Protein AF-E2B203-F1 (afdb_monomer_lite)

pLDDT: mean 82.06, std 11.56, range [46.06, 95.38]

Organism: Camponotus floridanus (NCBI:txid104421)

Structure (mmCIF, N/CA/C/O backbone):
data_AF-E2B203-F1
#
_entry.id   AF-E2B203-F1
#
loop_
_atom_site.group_PDB
_atom_site.id
_atom_site.type_symbol
_atom_site.label_atom_id
_atom_site.label_alt_id
_atom_site.label_comp_id
_atom_site.label_asym_id
_atom_site.label_entity_id
_atom_site.label_seq_id
_atom_site.pdbx_PDB_ins_code
_atom_site.Cartn_x
_atom_site.Cartn_y
_atom_site.Cartn_z
_atom_site.occupancy
_atom_site.B_iso_or_equiv
_atom_site.auth_seq_id
_atom_site.auth_comp_id
_atom_site.auth_asym_id
_atom_site.auth_atom_id
_atom_site.pdbx_PDB_model_num
ATOM 1 N N . LYS A 1 1 ? 10.422 -9.946 -26.410 1.00 51.44 1 LYS A N 1
ATOM 2 C CA . LYS A 1 1 ? 10.436 -10.855 -25.235 1.00 51.44 1 LYS A CA 1
ATOM 3 C C . LYS A 1 1 ? 10.491 -9.978 -23.991 1.00 51.44 1 LYS A C 1
ATOM 5 O O . LYS A 1 1 ? 11.462 -9.251 -23.868 1.00 51.44 1 LYS A O 1
ATOM 10 N N . LEU A 1 2 ? 9.480 -10.043 -23.120 1.00 61.62 2 LEU A N 1
ATOM 11 C CA . LEU A 1 2 ? 9.327 -9.277 -21.864 1.00 61.62 2 LEU A CA 1
ATOM 12 C C . LEU A 1 2 ? 10.331 -9.706 -20.769 1.00 61.62 2 LEU A C 1
ATOM 14 O O . LEU A 1 2 ? 10.006 -9.740 -19.592 1.00 61.62 2 LEU A O 1
ATOM 18 N N . LYS A 1 3 ? 11.529 -10.163 -21.152 1.00 65.25 3 LYS A N 1
ATOM 19 C CA . LYS A 1 3 ? 12.375 -11.037 -20.320 1.00 65.25 3 LYS A CA 1
ATOM 20 C C . LYS A 1 3 ? 12.922 -10.353 -19.054 1.00 65.25 3 LYS A C 1
ATOM 22 O O . LYS A 1 3 ? 13.418 -11.054 -18.182 1.00 65.25 3 LYS A O 1
ATOM 27 N N . ASN A 1 4 ? 12.810 -9.028 -18.977 1.00 79.56 4 ASN A N 1
ATOM 28 C CA . ASN A 1 4 ? 13.342 -8.189 -17.909 1.00 79.56 4 ASN A CA 1
ATOM 29 C C . ASN A 1 4 ? 12.309 -7.223 -17.304 1.00 79.56 4 ASN A C 1
ATOM 31 O O . ASN A 1 4 ? 12.672 -6.472 -16.395 1.00 79.56 4 ASN A O 1
ATOM 35 N N . ASP A 1 5 ? 11.069 -7.240 -17.798 1.00 85.88 5 ASP A N 1
ATOM 36 C CA . ASP A 1 5 ? 9.974 -6.463 -17.222 1.00 85.88 5 ASP A CA 1
ATOM 37 C C . ASP A 1 5 ? 9.470 -7.162 -15.951 1.00 85.88 5 ASP A C 1
ATOM 39 O O . ASP A 1 5 ? 9.604 -8.382 -15.798 1.00 85.88 5 ASP A O 1
ATOM 43 N N . ARG A 1 6 ? 8.890 -6.396 -15.026 1.00 87.00 6 ARG A N 1
ATOM 44 C CA . ARG A 1 6 ? 8.368 -6.909 -13.755 1.00 87.00 6 ARG A CA 1
ATOM 45 C C . ARG A 1 6 ? 6.979 -6.356 -13.487 1.00 87.00 6 ARG A C 1
ATOM 47 O O . ARG A 1 6 ? 6.734 -5.168 -13.650 1.00 87.00 6 ARG A O 1
ATOM 54 N N . LEU A 1 7 ? 6.082 -7.224 -13.030 1.00 86.62 7 LEU A N 1
ATOM 55 C CA . LEU A 1 7 ? 4.795 -6.821 -12.479 1.00 86.62 7 LEU A CA 1
ATOM 56 C C . LEU A 1 7 ? 4.869 -6.944 -10.960 1.00 86.62 7 LEU A C 1
ATOM 58 O O . LEU A 1 7 ? 5.027 -8.045 -10.430 1.00 86.62 7 LEU A O 1
ATOM 62 N N . TYR A 1 8 ? 4.747 -5.817 -10.273 1.00 87.12 8 TYR A N 1
ATOM 63 C CA . TYR A 1 8 ? 4.584 -5.764 -8.831 1.00 87.12 8 TYR A CA 1
ATOM 64 C C . TYR A 1 8 ? 3.097 -5.634 -8.523 1.00 87.12 8 TYR A C 1
ATOM 66 O O . TYR A 1 8 ? 2.389 -4.824 -9.123 1.00 87.12 8 TYR A O 1
ATOM 74 N N . ILE A 1 9 ? 2.627 -6.453 -7.587 1.00 88.12 9 ILE A N 1
ATOM 75 C CA . ILE A 1 9 ? 1.249 -6.416 -7.108 1.00 88.12 9 ILE A CA 1
ATOM 76 C C . ILE A 1 9 ? 1.307 -6.243 -5.599 1.00 88.12 9 ILE A C 1
ATOM 78 O O . ILE A 1 9 ? 1.889 -7.074 -4.898 1.00 88.12 9 ILE A O 1
ATOM 82 N N . VAL A 1 10 ? 0.726 -5.154 -5.106 1.00 87.12 10 VAL A N 1
ATOM 83 C CA . VAL A 1 10 ? 0.613 -4.892 -3.673 1.00 87.12 10 VAL A CA 1
ATOM 84 C C . VAL A 1 10 ? -0.779 -5.302 -3.221 1.00 87.12 10 VAL A C 1
ATOM 86 O O . VAL A 1 10 ? -1.785 -4.823 -3.742 1.00 87.12 10 VAL A O 1
ATOM 89 N N . PHE A 1 11 ? -0.819 -6.195 -2.238 1.00 90.00 11 PHE A N 1
ATOM 90 C CA . PHE A 1 11 ? -2.039 -6.606 -1.557 1.00 90.00 11 PHE A CA 1
ATOM 91 C C . PHE A 1 11 ? -2.060 -6.012 -0.153 1.00 90.00 11 PHE A C 1
ATOM 93 O O . PHE A 1 11 ? -1.019 -5.890 0.491 1.00 90.00 11 PHE A O 1
ATOM 100 N N . CYS A 1 12 ? -3.250 -5.673 0.331 1.00 92.69 12 CYS A N 1
ATOM 101 C CA . CYS A 1 12 ? -3.445 -5.174 1.684 1.00 92.69 12 CYS A CA 1
ATOM 102 C C . CYS A 1 12 ? -4.777 -5.688 2.235 1.00 92.69 12 CYS A C 1
ATOM 104 O O . CYS A 1 12 ? -5.798 -5.695 1.541 1.00 92.69 12 CYS A O 1
ATOM 106 N N . THR A 1 13 ? -4.758 -6.140 3.484 1.00 94.25 13 THR A N 1
ATOM 107 C CA . THR A 1 13 ? -5.942 -6.599 4.204 1.00 94.25 13 THR A CA 1
ATOM 108 C C . THR A 1 13 ? -5.832 -6.223 5.674 1.00 94.25 13 THR A C 1
ATOM 110 O O . THR A 1 13 ? -4.729 -6.004 6.177 1.00 94.25 13 THR A O 1
ATOM 113 N N . ASN A 1 14 ? -6.968 -6.129 6.363 1.00 92.81 14 ASN A N 1
ATOM 114 C CA . ASN A 1 14 ? -6.965 -5.982 7.813 1.00 92.81 14 ASN A CA 1
ATOM 115 C C . ASN A 1 14 ? -6.497 -7.277 8.505 1.00 92.81 14 ASN A C 1
ATOM 117 O O . ASN A 1 14 ? -6.427 -8.343 7.896 1.00 92.81 14 ASN A O 1
ATOM 121 N N . ALA A 1 15 ? -6.209 -7.191 9.807 1.00 89.88 15 ALA A N 1
ATOM 122 C CA . ALA A 1 15 ? -5.658 -8.305 10.583 1.00 89.88 15 ALA A CA 1
ATOM 123 C C . ALA A 1 15 ? -6.529 -9.577 10.567 1.00 89.88 15 ALA A C 1
ATOM 125 O O . ALA A 1 15 ? -6.015 -10.678 10.734 1.00 89.88 15 ALA A O 1
ATOM 126 N N . THR A 1 16 ? -7.842 -9.439 10.361 1.00 90.06 16 THR A N 1
ATOM 127 C CA . THR A 1 16 ? -8.779 -10.571 10.311 1.00 90.06 16 THR A CA 1
ATOM 128 C C . THR A 1 16 ? -8.998 -11.119 8.900 1.00 90.06 16 THR A C 1
ATOM 130 O O . THR A 1 16 ? -9.688 -12.122 8.742 1.00 90.06 16 THR A O 1
ATOM 133 N N . GLY A 1 17 ? -8.465 -10.469 7.861 1.00 90.44 17 GLY A N 1
ATOM 134 C CA . GLY A 1 17 ? -8.690 -10.848 6.464 1.00 90.44 17 GLY A CA 1
ATOM 135 C C . GLY A 1 17 ? -10.091 -10.525 5.923 1.00 90.44 17 GLY A C 1
ATOM 136 O O . GLY A 1 17 ? -10.394 -10.853 4.772 1.00 90.44 17 GLY A O 1
ATOM 137 N N . SER A 1 18 ? -10.955 -9.911 6.737 1.00 91.12 18 SER A N 1
ATOM 138 C CA . SER A 1 18 ? -12.371 -9.649 6.427 1.00 91.12 18 SER A CA 1
ATOM 139 C C . SER A 1 18 ? -12.574 -8.469 5.482 1.00 91.12 18 SER A C 1
ATOM 141 O O . SER A 1 18 ? -13.548 -8.439 4.732 1.00 91.12 18 SER A O 1
ATOM 143 N N . HIS A 1 19 ? -11.641 -7.517 5.483 1.00 92.81 19 HIS A N 1
ATOM 144 C CA . HIS A 1 19 ? -11.631 -6.400 4.551 1.00 92.81 19 HIS A CA 1
ATOM 145 C C . HIS A 1 19 ? -10.312 -6.379 3.780 1.00 92.81 19 HIS A C 1
ATOM 147 O O . HIS A 1 19 ? -9.227 -6.461 4.363 1.00 92.81 19 HIS A O 1
ATOM 153 N N . LYS A 1 20 ? -10.413 -6.300 2.453 1.00 95.00 20 LYS A N 1
ATOM 154 C CA . LYS A 1 20 ? -9.285 -6.318 1.520 1.00 95.00 20 LYS A CA 1
ATOM 155 C C . LYS A 1 20 ? -9.365 -5.085 0.642 1.00 95.00 20 LYS A C 1
ATOM 157 O O . LYS A 1 20 ? -10.431 -4.791 0.101 1.00 95.00 20 LYS A O 1
ATOM 162 N N . LEU A 1 21 ? -8.240 -4.401 0.486 1.00 94.25 21 LEU A N 1
ATOM 163 C CA . LEU A 1 21 ? -8.139 -3.319 -0.482 1.00 94.25 21 LEU A CA 1
ATOM 164 C C . LEU A 1 21 ? -7.985 -3.902 -1.896 1.00 94.25 21 LEU A C 1
ATOM 166 O O . LEU A 1 21 ? -7.433 -5.000 -2.044 1.00 94.25 21 LEU A O 1
ATOM 170 N N . PRO A 1 22 ? -8.445 -3.188 -2.940 1.00 92.56 22 PRO A N 1
ATOM 171 C CA . PRO A 1 22 ? -8.132 -3.541 -4.317 1.00 92.56 22 PRO A CA 1
ATOM 172 C C . PRO A 1 22 ? -6.613 -3.673 -4.509 1.00 92.56 22 PRO A C 1
ATOM 174 O O . PRO A 1 22 ? -5.865 -2.866 -3.946 1.00 92.56 22 PRO A O 1
ATOM 177 N N . PRO A 1 23 ? -6.133 -4.665 -5.282 1.00 91.50 23 PRO A N 1
ATOM 178 C CA . PRO A 1 23 ? -4.707 -4.791 -5.539 1.00 91.50 23 PRO A CA 1
ATOM 179 C C . PRO A 1 23 ? -4.176 -3.564 -6.279 1.00 91.50 23 PRO A C 1
ATOM 181 O O . PRO A 1 23 ? -4.840 -3.019 -7.161 1.00 91.50 23 PRO A O 1
ATOM 184 N N . TYR A 1 24 ? -2.962 -3.152 -5.934 1.00 89.50 24 TYR A N 1
ATOM 185 C CA . TYR A 1 24 ? -2.291 -2.027 -6.574 1.00 89.50 24 TYR A CA 1
ATOM 186 C C . TYR A 1 24 ? -1.204 -2.548 -7.515 1.00 89.50 24 TYR A C 1
ATOM 188 O O . TYR A 1 24 ? -0.288 -3.258 -7.087 1.00 89.50 24 TYR A O 1
ATOM 196 N N . TYR A 1 25 ? -1.348 -2.246 -8.806 1.00 89.31 25 TYR A N 1
ATOM 197 C CA . TYR A 1 25 ? -0.558 -2.841 -9.882 1.00 89.31 25 TYR A CA 1
ATOM 198 C C . TYR A 1 25 ? 0.493 -1.869 -10.402 1.00 89.31 25 TYR A C 1
ATOM 200 O O . TYR A 1 25 ? 0.171 -0.763 -10.841 1.00 89.31 25 TYR A O 1
ATOM 208 N N . ILE A 1 26 ? 1.748 -2.311 -10.419 1.00 88.56 26 ILE A N 1
ATOM 209 C CA . ILE A 1 26 ? 2.854 -1.546 -10.989 1.00 88.56 26 ILE A CA 1
ATOM 210 C C . ILE A 1 26 ? 3.577 -2.412 -12.006 1.00 88.56 26 ILE A C 1
ATOM 212 O O . ILE A 1 26 ? 4.119 -3.467 -11.676 1.00 88.56 26 ILE A O 1
ATOM 216 N N . TYR A 1 27 ? 3.605 -1.950 -13.247 1.00 88.62 27 TYR A N 1
ATOM 217 C CA . TYR A 1 27 ? 4.351 -2.584 -14.314 1.00 88.62 27 TYR A CA 1
ATOM 218 C C . TYR A 1 27 ? 5.645 -1.815 -14.571 1.00 88.62 27 TYR A C 1
ATOM 220 O O . TYR A 1 27 ? 5.645 -0.698 -15.096 1.00 88.62 27 TYR A O 1
ATOM 228 N N . GLU A 1 28 ? 6.758 -2.438 -14.212 1.00 88.88 28 GLU A N 1
ATOM 229 C CA . GLU A 1 28 ? 8.095 -1.959 -14.514 1.00 88.88 28 GLU A CA 1
ATOM 230 C C . GLU A 1 28 ? 8.546 -2.499 -15.871 1.00 88.88 28 GLU A C 1
ATOM 232 O O . GLU A 1 28 ? 8.658 -3.711 -16.066 1.00 88.88 28 GLU A O 1
ATOM 237 N N . TYR A 1 29 ? 8.829 -1.594 -16.804 1.00 87.69 29 TYR A N 1
ATOM 238 C CA . TYR A 1 29 ? 9.282 -1.928 -18.150 1.00 87.69 29 TYR A CA 1
ATOM 239 C C . TYR A 1 29 ? 10.709 -1.445 -18.406 1.00 87.69 29 TYR A C 1
ATOM 241 O O . TYR A 1 29 ? 11.134 -0.390 -17.933 1.00 87.69 29 TYR A O 1
ATOM 249 N N . GLU A 1 30 ? 11.449 -2.192 -19.221 1.00 86.31 30 GLU A N 1
ATOM 250 C CA . GLU A 1 30 ? 12.769 -1.765 -19.704 1.00 86.31 30 GLU A CA 1
ATOM 251 C C . GLU A 1 30 ? 12.671 -0.970 -21.017 1.00 86.31 30 GLU A C 1
ATOM 253 O O . GLU A 1 30 ? 13.412 -0.011 -21.242 1.00 86.31 30 GLU A O 1
ATOM 258 N N . HIS A 1 31 ? 11.729 -1.337 -21.891 1.00 82.81 31 HIS A N 1
ATOM 259 C CA . HIS A 1 31 ? 11.629 -0.783 -23.242 1.00 82.81 31 HIS A CA 1
ATOM 260 C C . HIS A 1 31 ? 10.319 -0.020 -23.479 1.00 82.81 31 HIS A C 1
ATOM 262 O O . HIS A 1 31 ? 9.227 -0.558 -23.329 1.00 82.81 31 HIS A O 1
ATOM 268 N N . GLU A 1 32 ? 10.428 1.216 -23.974 1.00 76.25 32 GLU A N 1
ATOM 269 C CA . GLU A 1 32 ? 9.298 2.113 -24.293 1.00 76.25 32 GLU A CA 1
ATOM 270 C C . GLU A 1 32 ? 8.290 1.526 -25.296 1.00 76.25 32 GLU A C 1
ATOM 272 O O . GLU A 1 32 ? 7.117 1.902 -25.325 1.00 76.25 32 GLU A O 1
ATOM 277 N N . THR A 1 33 ? 8.721 0.571 -26.123 1.00 77.56 33 THR A N 1
ATOM 278 C CA . THR A 1 33 ? 7.845 -0.130 -27.069 1.00 77.56 33 THR A CA 1
ATOM 279 C C . THR A 1 33 ? 6.733 -0.907 -26.370 1.00 77.56 33 THR A C 1
ATOM 281 O O . THR A 1 33 ? 5.675 -1.098 -26.969 1.00 77.56 33 THR A O 1
ATOM 284 N N . VAL A 1 34 ? 6.931 -1.290 -25.105 1.00 72.56 34 VAL A N 1
ATOM 285 C CA . VAL A 1 34 ? 5.962 -2.031 -24.294 1.00 72.56 34 VAL A CA 1
ATOM 286 C C . VAL A 1 34 ? 4.741 -1.174 -23.941 1.00 72.56 34 VAL A C 1
ATOM 288 O O . VAL A 1 34 ? 3.622 -1.682 -23.980 1.00 72.56 34 VAL A O 1
ATOM 291 N N . LYS A 1 35 ? 4.904 0.147 -23.747 1.00 70.31 35 LYS A N 1
ATOM 292 C CA . LYS A 1 35 ? 3.776 1.067 -23.488 1.00 70.31 35 LYS A CA 1
ATOM 293 C C . LYS A 1 35 ? 2.691 0.968 -24.553 1.00 70.31 35 LYS A C 1
ATOM 295 O O . LYS A 1 35 ? 1.515 1.076 -24.241 1.00 70.31 35 LYS A O 1
ATOM 300 N N . LYS A 1 36 ? 3.064 0.740 -25.818 1.00 74.31 36 LYS A N 1
ATOM 301 C CA . LYS A 1 36 ? 2.103 0.644 -26.931 1.00 74.31 36 LYS A CA 1
ATOM 302 C C . LYS A 1 36 ? 1.114 -0.514 -26.768 1.00 74.31 36 LYS A C 1
ATOM 304 O O . LYS A 1 36 ? 0.007 -0.404 -27.276 1.00 74.31 36 LYS A O 1
ATOM 309 N N . TYR A 1 37 ? 1.503 -1.575 -26.064 1.00 70.12 37 TYR A N 1
ATOM 310 C CA . TYR A 1 37 ? 0.665 -2.750 -25.824 1.00 70.12 37 TYR A CA 1
ATOM 311 C C . TYR A 1 37 ? -0.133 -2.662 -24.519 1.00 70.12 37 TYR A C 1
ATOM 313 O O . TYR A 1 37 ? -1.086 -3.410 -24.352 1.00 70.12 37 TYR A O 1
ATOM 321 N N . LEU A 1 38 ? 0.242 -1.751 -23.614 1.00 68.25 38 LEU A N 1
ATOM 322 C CA . LEU A 1 38 ? -0.333 -1.641 -22.269 1.00 68.25 38 LEU A CA 1
ATOM 323 C C . LEU A 1 38 ? -1.170 -0.364 -22.059 1.00 68.25 38 LEU A C 1
ATOM 325 O O . LEU A 1 38 ? -1.692 -0.131 -20.977 1.00 68.25 38 LEU A O 1
ATOM 329 N N . LYS A 1 39 ? -1.336 0.450 -23.110 1.00 62.00 39 LYS A N 1
ATOM 330 C CA . LYS A 1 39 ? -2.015 1.761 -23.109 1.00 62.00 39 LYS A CA 1
ATOM 331 C C . LYS A 1 39 ? -3.481 1.772 -22.651 1.00 62.00 39 LYS A C 1
ATOM 333 O O . LYS A 1 39 ? -4.012 2.861 -22.476 1.00 62.00 39 LYS A O 1
ATOM 338 N N . ASN A 1 40 ? -4.114 0.613 -22.480 1.00 65.56 40 ASN A N 1
ATOM 339 C CA . ASN A 1 40 ? -5.546 0.506 -22.183 1.00 65.56 40 ASN A CA 1
ATOM 340 C C . ASN A 1 40 ? -5.849 0.059 -20.742 1.00 65.56 40 ASN A C 1
ATOM 342 O O . ASN A 1 40 ? -7.016 -0.102 -20.405 1.00 65.56 40 ASN A O 1
ATOM 346 N N . GLU A 1 41 ? -4.834 -0.150 -19.900 1.00 71.81 41 GLU A N 1
ATOM 347 C CA . GLU A 1 41 ? -5.023 -0.592 -18.513 1.00 71.81 41 GLU A CA 1
ATOM 348 C C . GLU A 1 41 ? -4.902 0.595 -17.549 1.00 71.81 41 GLU A C 1
ATOM 350 O O . GLU A 1 41 ? -3.816 0.913 -17.066 1.00 71.81 41 GLU A O 1
ATOM 355 N N . GLU A 1 42 ? -6.022 1.270 -17.274 1.00 71.38 42 GLU A N 1
ATOM 356 C CA . GLU A 1 42 ? -6.074 2.458 -16.402 1.00 71.38 42 GLU A CA 1
ATOM 357 C C . GLU A 1 42 ? -5.678 2.160 -14.945 1.00 71.38 42 GLU A C 1
ATOM 359 O O . GLU A 1 42 ? -5.210 3.044 -14.231 1.00 71.38 42 GLU A O 1
ATOM 364 N N . SER A 1 43 ? -5.825 0.909 -14.500 1.00 81.06 43 SER A N 1
ATOM 365 C CA . SER A 1 43 ? -5.494 0.477 -13.137 1.00 81.06 43 SER A CA 1
ATOM 366 C C . SER A 1 43 ? -4.024 0.097 -12.937 1.00 81.06 43 SER A C 1
ATOM 368 O O . SER A 1 43 ? -3.646 -0.291 -11.831 1.00 81.06 43 SER A O 1
ATOM 370 N N . VAL A 1 44 ? -3.200 0.154 -13.989 1.00 86.56 44 VAL A N 1
ATOM 371 C CA . VAL A 1 44 ? -1.790 -0.248 -13.937 1.00 86.56 44 VAL A CA 1
ATOM 372 C C . VAL A 1 44 ? -0.889 0.973 -14.053 1.00 86.56 44 VAL A C 1
ATOM 374 O O . VAL A 1 44 ? -0.950 1.740 -15.011 1.00 86.56 44 VAL A O 1
ATOM 377 N N . ILE A 1 45 ? 0.012 1.130 -13.085 1.00 87.81 45 ILE A N 1
ATOM 378 C CA . ILE A 1 45 ? 1.008 2.199 -13.107 1.00 87.81 45 ILE A CA 1
ATOM 379 C C . ILE A 1 45 ? 2.235 1.716 -13.868 1.00 87.81 45 ILE A C 1
ATOM 381 O O . ILE A 1 45 ? 2.870 0.736 -13.486 1.00 87.81 45 ILE A O 1
ATOM 385 N N . PHE A 1 46 ? 2.600 2.427 -14.930 1.00 87.19 46 PHE A N 1
ATOM 386 C CA . PHE A 1 46 ? 3.761 2.091 -15.750 1.00 87.19 46 PHE A CA 1
ATOM 387 C C . PHE A 1 46 ? 4.990 2.878 -15.310 1.00 87.19 46 PHE A C 1
ATOM 389 O O . PHE A 1 46 ? 4.995 4.109 -15.366 1.00 87.19 46 PHE A O 1
ATOM 396 N N . LYS A 1 47 ? 6.067 2.175 -14.957 1.00 88.00 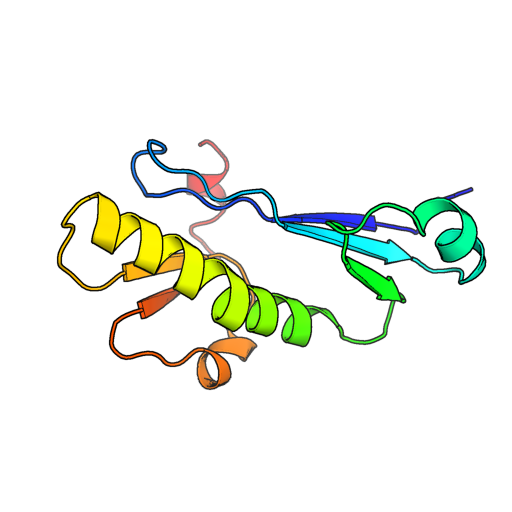47 LYS A N 1
ATOM 397 C CA . LYS A 1 47 ? 7.353 2.787 -14.602 1.00 88.00 47 LYS A CA 1
ATOM 398 C C . LYS A 1 47 ? 8.504 2.210 -15.393 1.00 88.00 47 LYS A C 1
ATOM 400 O O . LYS A 1 47 ? 8.519 1.027 -15.713 1.00 88.00 47 LYS A O 1
ATOM 405 N N . LYS A 1 48 ? 9.469 3.061 -15.722 1.00 86.81 48 LYS A N 1
ATOM 406 C CA . LYS A 1 48 ? 10.678 2.617 -16.396 1.00 86.81 48 LYS A CA 1
ATOM 407 C C . LYS A 1 48 ? 11.669 2.103 -15.358 1.00 86.81 48 LYS A C 1
ATOM 409 O O . LYS A 1 48 ? 11.833 2.688 -14.289 1.00 86.81 48 LYS A O 1
ATOM 414 N N . LYS A 1 49 ? 12.333 1.003 -15.688 1.00 86.06 49 LYS A N 1
ATOM 415 C CA . LYS A 1 49 ? 13.360 0.406 -14.840 1.00 86.06 49 LYS A CA 1
ATOM 416 C C . LYS A 1 49 ? 14.526 1.372 -14.608 1.00 86.06 49 LYS A C 1
ATOM 418 O O . LYS A 1 49 ? 15.080 1.902 -15.570 1.00 86.06 49 LYS A O 1
ATOM 423 N N . GLY A 1 50 ? 14.933 1.518 -13.346 1.00 81.69 50 GLY A N 1
ATOM 424 C CA . GLY A 1 50 ? 16.079 2.341 -12.938 1.00 81.69 50 GLY A CA 1
ATOM 425 C C . GLY A 1 50 ? 15.758 3.804 -12.615 1.00 81.69 50 GLY A C 1
ATOM 426 O O . GLY A 1 50 ? 16.672 4.534 -12.250 1.00 81.69 50 GLY A O 1
ATOM 427 N N . ASP A 1 51 ? 14.491 4.220 -12.695 1.00 80.25 51 ASP A N 1
ATOM 428 C CA . ASP A 1 51 ? 14.073 5.593 -12.370 1.00 80.25 51 ASP A CA 1
ATOM 429 C C . ASP A 1 51 ? 13.997 5.874 -10.851 1.00 80.25 51 ASP A C 1
ATOM 431 O O . ASP A 1 51 ? 13.653 6.986 -10.465 1.00 80.25 51 ASP A O 1
ATOM 435 N N . GLY A 1 52 ? 14.284 4.892 -9.981 1.00 77.44 52 GLY A N 1
ATOM 436 C CA . GLY A 1 52 ? 14.146 5.043 -8.522 1.00 77.44 52 GLY A CA 1
ATOM 437 C C . GLY A 1 52 ? 1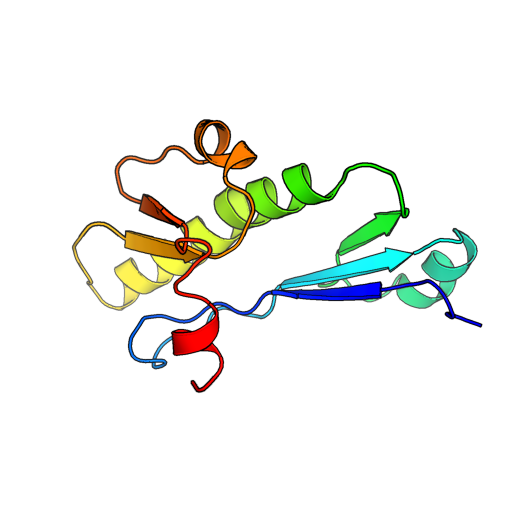2.703 5.329 -8.088 1.00 77.44 52 GLY A C 1
ATOM 438 O O . GLY A 1 52 ? 12.461 6.078 -7.146 1.00 77.44 52 GLY A O 1
ATOM 439 N N . TRP A 1 53 ? 11.734 4.789 -8.831 1.00 79.25 53 TRP A N 1
ATOM 440 C CA . TRP A 1 53 ? 10.312 5.106 -8.710 1.00 79.25 53 TRP A CA 1
ATOM 441 C C . TRP A 1 53 ? 9.651 4.517 -7.463 1.00 79.25 53 TRP A C 1
ATOM 443 O O . TRP A 1 53 ? 8.506 4.865 -7.164 1.00 79.25 53 TRP A O 1
ATOM 453 N N . GLU A 1 54 ? 10.316 3.571 -6.802 1.00 79.44 54 GLU A N 1
ATOM 454 C CA . GLU A 1 54 ? 9.772 2.753 -5.723 1.00 79.44 54 GLU A CA 1
ATOM 455 C C . GLU A 1 54 ? 9.207 3.623 -4.598 1.00 79.44 54 GLU A C 1
ATOM 457 O O . GLU A 1 54 ? 8.079 3.397 -4.151 1.00 79.44 54 GLU A O 1
ATOM 462 N N . ASN A 1 55 ? 9.950 4.664 -4.228 1.00 76.62 55 ASN A N 1
ATOM 463 C CA . ASN A 1 55 ? 9.615 5.588 -3.149 1.00 76.62 55 ASN A CA 1
ATOM 464 C C . ASN A 1 55 ? 8.338 6.366 -3.485 1.00 76.62 55 ASN A C 1
ATOM 466 O O . ASN A 1 55 ? 7.346 6.289 -2.760 1.00 76.62 55 ASN A O 1
ATOM 470 N N . ASP A 1 56 ? 8.324 7.021 -4.648 1.00 82.38 56 ASP A N 1
ATOM 471 C CA . ASP A 1 56 ? 7.190 7.820 -5.119 1.00 82.38 56 ASP A CA 1
ATOM 472 C C . ASP A 1 56 ? 5.900 7.002 -5.176 1.00 82.38 56 ASP A C 1
ATOM 474 O O . ASP A 1 56 ? 4.818 7.489 -4.858 1.00 82.38 56 ASP A O 1
ATOM 478 N N . ILE A 1 57 ? 5.995 5.741 -5.600 1.00 85.75 57 ILE A N 1
ATOM 479 C CA . ILE A 1 57 ? 4.827 4.877 -5.747 1.00 85.75 57 ILE A CA 1
ATOM 480 C C . ILE A 1 57 ? 4.274 4.424 -4.410 1.00 85.75 57 ILE A C 1
ATOM 482 O O . ILE A 1 57 ? 3.051 4.358 -4.278 1.00 85.75 57 ILE A O 1
ATOM 486 N N . ILE A 1 58 ? 5.139 4.100 -3.450 1.00 83.44 58 ILE A N 1
ATOM 487 C CA . ILE A 1 58 ? 4.716 3.682 -2.113 1.00 83.44 58 ILE A CA 1
ATOM 488 C C . ILE A 1 58 ? 4.081 4.865 -1.383 1.00 83.4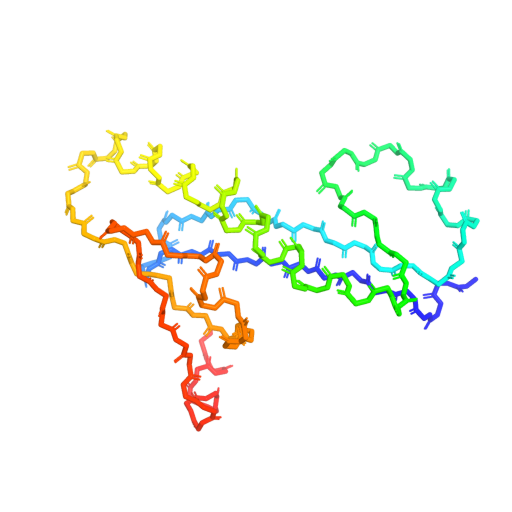4 58 ILE A C 1
ATOM 490 O O . ILE A 1 58 ? 2.968 4.722 -0.873 1.00 83.44 58 ILE A O 1
ATOM 494 N N . SER A 1 59 ? 4.721 6.035 -1.412 1.00 85.44 59 SER A N 1
ATOM 495 C CA . SER A 1 59 ? 4.181 7.254 -0.807 1.00 85.44 59 SER A CA 1
ATOM 496 C C . SER A 1 59 ? 2.869 7.674 -1.475 1.00 85.44 59 SER A C 1
ATOM 498 O O . SER A 1 59 ? 1.894 7.972 -0.787 1.00 85.44 59 SER A O 1
ATOM 500 N N . ASN A 1 60 ? 2.783 7.618 -2.811 1.00 87.44 60 ASN A N 1
ATOM 501 C CA . ASN A 1 60 ? 1.540 7.898 -3.535 1.00 87.44 60 ASN A CA 1
ATOM 502 C C . ASN A 1 60 ? 0.431 6.901 -3.183 1.00 87.44 60 ASN A C 1
ATOM 504 O O . ASN A 1 60 ? -0.707 7.300 -2.951 1.00 87.44 60 ASN A O 1
ATOM 508 N N . TRP A 1 61 ? 0.748 5.606 -3.140 1.00 89.75 61 TRP A N 1
ATOM 509 C CA . TRP A 1 61 ? -0.213 4.581 -2.749 1.00 89.75 61 TRP A CA 1
ATOM 510 C C . TRP A 1 61 ? -0.736 4.828 -1.337 1.00 89.75 61 TRP A C 1
ATOM 512 O O . TRP A 1 61 ? -1.943 4.796 -1.115 1.00 89.75 61 TRP A O 1
ATOM 522 N N . TYR A 1 62 ? 0.147 5.120 -0.387 1.00 90.75 62 TYR A N 1
ATOM 523 C CA . TYR A 1 62 ? -0.259 5.357 0.987 1.00 90.75 62 TYR A CA 1
ATOM 524 C C . TYR A 1 62 ? -1.148 6.597 1.119 1.00 90.75 62 TYR A C 1
ATOM 526 O O . TYR A 1 62 ? -2.283 6.499 1.589 1.00 90.75 62 TYR A O 1
ATOM 534 N N . ASN A 1 63 ? -0.660 7.738 0.630 1.00 89.81 63 ASN A N 1
ATOM 535 C CA . ASN A 1 63 ? -1.319 9.027 0.809 1.00 89.81 63 ASN A CA 1
ATOM 536 C C . ASN A 1 63 ? -2.624 9.141 0.010 1.00 89.81 63 ASN A C 1
ATOM 538 O O . ASN A 1 63 ? -3.608 9.676 0.515 1.00 89.81 63 ASN A O 1
ATOM 542 N N . ASN A 1 64 ? -2.662 8.610 -1.217 1.00 89.50 64 ASN A N 1
ATOM 543 C CA . ASN A 1 64 ? -3.787 8.829 -2.130 1.00 89.50 64 ASN A CA 1
ATOM 544 C C . ASN A 1 64 ? -4.727 7.625 -2.274 1.00 89.50 64 ASN A C 1
ATOM 546 O O . ASN A 1 64 ? -5.854 7.796 -2.741 1.00 89.50 64 ASN A O 1
ATOM 550 N N . VAL A 1 65 ? -4.306 6.417 -1.885 1.00 91.06 65 VAL A N 1
ATOM 551 C CA . VAL A 1 65 ? -5.126 5.200 -2.024 1.00 91.06 65 VAL A CA 1
ATOM 552 C C . VAL A 1 65 ? -5.450 4.597 -0.662 1.00 91.06 65 VAL A C 1
ATOM 554 O O . VAL A 1 65 ? -6.622 4.488 -0.310 1.00 91.06 65 VAL A O 1
ATOM 557 N N . PHE A 1 66 ? -4.437 4.221 0.120 1.00 93.62 66 PHE A N 1
ATOM 558 C CA . PHE A 1 66 ? -4.618 3.513 1.388 1.00 93.62 66 PHE A CA 1
ATOM 559 C C . PHE A 1 66 ? -5.424 4.332 2.401 1.00 93.62 66 PHE A C 1
ATOM 561 O O . PHE A 1 66 ? -6.457 3.855 2.868 1.00 93.62 66 PHE A O 1
ATOM 568 N N . ILE A 1 67 ? -4.998 5.567 2.697 1.00 94.06 67 ILE A N 1
ATOM 569 C CA . ILE A 1 67 ? -5.681 6.432 3.674 1.00 94.06 67 ILE A CA 1
ATOM 570 C C . ILE A 1 67 ? -7.148 6.634 3.292 1.00 94.06 67 ILE A C 1
ATOM 572 O O . ILE A 1 67 ? -8.028 6.484 4.140 1.00 94.06 67 ILE A O 1
ATOM 576 N N . ASN A 1 68 ? -7.418 6.924 2.019 1.00 94.19 68 ASN A N 1
ATOM 577 C CA . ASN A 1 68 ? -8.771 7.188 1.532 1.00 94.19 68 ASN A CA 1
ATOM 578 C C . ASN A 1 68 ? -9.667 5.953 1.660 1.00 94.19 68 ASN A C 1
ATOM 580 O O . ASN A 1 68 ? -10.728 6.019 2.274 1.00 94.19 68 ASN A O 1
ATOM 584 N N . LEU A 1 69 ? -9.218 4.801 1.154 1.00 95.38 69 LEU A N 1
ATOM 585 C CA . LEU A 1 69 ? -10.021 3.580 1.191 1.00 95.38 69 LEU A CA 1
ATOM 586 C C . LEU A 1 69 ? -10.269 3.079 2.619 1.00 95.38 69 LEU A C 1
ATOM 588 O O . LEU A 1 69 ? -11.360 2.593 2.919 1.00 95.38 69 LEU A O 1
ATOM 592 N N . VAL A 1 70 ? -9.279 3.203 3.507 1.00 94.88 70 VAL A N 1
ATOM 593 C CA . VAL A 1 70 ? -9.442 2.804 4.909 1.00 94.88 70 VAL A CA 1
ATOM 594 C C . VAL A 1 70 ? -10.355 3.774 5.656 1.00 94.88 70 VAL A C 1
ATOM 596 O O . VAL A 1 70 ? -11.211 3.324 6.416 1.00 94.88 70 VAL A O 1
ATOM 599 N N . SER A 1 71 ? -10.230 5.081 5.412 1.00 93.94 71 SER A N 1
ATOM 600 C CA . SER A 1 71 ? -11.114 6.089 6.012 1.00 93.94 71 SER A CA 1
ATOM 601 C C . SER A 1 71 ? -12.567 5.876 5.587 1.00 93.94 71 SER A C 1
ATOM 603 O O . SER A 1 71 ? -13.456 5.857 6.436 1.00 93.94 71 SER A O 1
ATOM 605 N N . ASP A 1 72 ? -12.805 5.620 4.298 1.00 94.94 72 ASP A N 1
ATOM 606 C CA . ASP A 1 72 ? -14.128 5.282 3.768 1.00 94.94 72 ASP A CA 1
ATOM 607 C C . ASP A 1 72 ? -14.698 4.021 4.423 1.00 94.94 72 ASP A C 1
ATOM 609 O O . ASP A 1 72 ? -15.892 3.951 4.721 1.00 94.94 72 ASP A O 1
ATOM 613 N N . HIS A 1 73 ? -13.860 3.001 4.635 1.00 94.12 73 HIS A N 1
ATOM 614 C CA . HIS A 1 73 ? -14.278 1.784 5.319 1.00 94.12 73 HIS A CA 1
ATOM 615 C C . HIS A 1 73 ? -14.663 2.072 6.772 1.00 94.12 73 HIS A C 1
ATOM 617 O O . HIS A 1 73 ? -15.770 1.722 7.166 1.00 94.12 73 HIS A O 1
ATOM 623 N N . HIS A 1 74 ? -13.809 2.770 7.529 1.00 92.38 74 HIS A N 1
ATOM 624 C CA . HIS A 1 74 ? -14.072 3.151 8.920 1.00 92.38 74 HIS A CA 1
ATOM 625 C C . HIS A 1 74 ? -15.358 3.963 9.075 1.00 92.38 74 HIS A C 1
ATOM 627 O O . HIS A 1 74 ? -16.128 3.705 9.997 1.00 92.38 74 HIS A O 1
ATOM 633 N N . GLN A 1 75 ? -15.620 4.906 8.165 1.00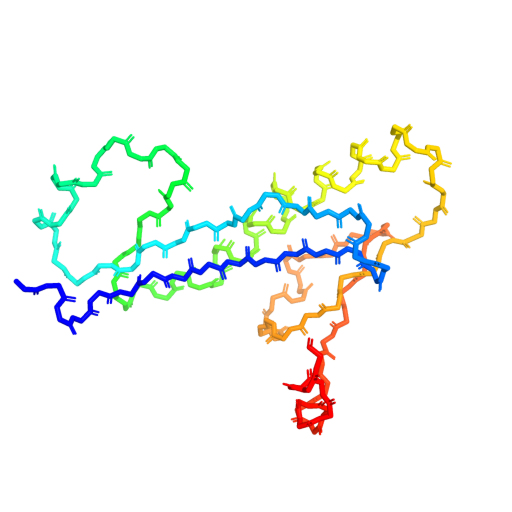 93.00 75 GLN A N 1
ATOM 634 C CA . GLN A 1 75 ? -16.867 5.672 8.161 1.00 93.00 75 GLN A CA 1
ATOM 635 C C . GLN A 1 75 ? -18.084 4.770 7.934 1.00 93.00 75 GLN A C 1
ATOM 637 O O . GLN A 1 7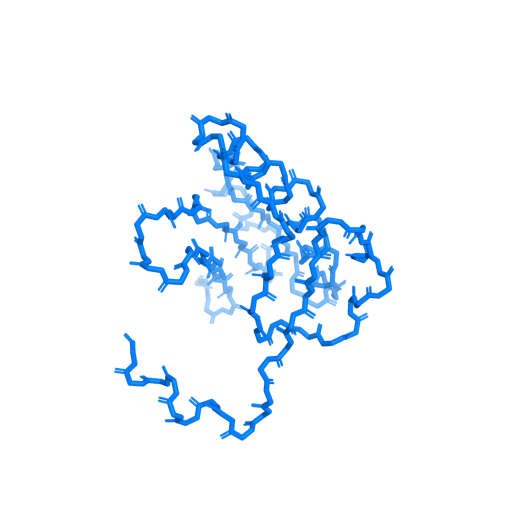5 ? -19.085 4.902 8.631 1.00 93.00 75 GLN A O 1
ATOM 642 N N . LYS A 1 76 ? -17.999 3.825 6.989 1.00 94.69 76 LYS A N 1
ATOM 643 C CA . LYS A 1 76 ? -19.094 2.889 6.679 1.00 94.69 76 LYS A CA 1
ATOM 644 C C . LYS A 1 76 ? -19.346 1.869 7.786 1.00 94.69 76 LYS A C 1
ATOM 646 O O . LYS A 1 76 ? -20.478 1.422 7.937 1.00 94.69 76 LYS A O 1
ATOM 651 N N . THR A 1 77 ? -18.309 1.462 8.512 1.00 93.19 77 THR A N 1
ATOM 652 C CA . THR A 1 77 ? -18.395 0.462 9.586 1.00 93.19 77 THR A CA 1
ATOM 653 C C . THR A 1 77 ? -18.447 1.078 10.979 1.00 93.19 77 THR A C 1
ATOM 655 O O . THR A 1 77 ? -18.343 0.341 11.959 1.00 93.19 77 THR A O 1
ATOM 658 N N . GLU A 1 78 ? -18.555 2.407 11.075 1.00 90.69 78 GLU A N 1
ATOM 659 C CA . GLU A 1 78 ? -18.550 3.173 12.330 1.00 90.69 78 GLU A CA 1
ATOM 660 C C . GLU A 1 78 ? -17.385 2.782 13.259 1.00 90.69 78 GLU A C 1
ATOM 662 O O . GLU A 1 78 ? -17.492 2.755 14.485 1.00 90.69 78 GLU A O 1
ATOM 667 N N . THR A 1 79 ? -16.245 2.427 12.663 1.00 87.69 79 THR A N 1
ATOM 668 C CA . THR A 1 79 ? -15.074 1.951 13.398 1.00 87.69 79 THR A CA 1
ATOM 669 C C . THR A 1 79 ? -14.242 3.136 13.868 1.00 87.69 79 THR A C 1
ATOM 671 O O . THR A 1 79 ? -13.830 3.983 13.077 1.00 87.69 79 THR A O 1
ATOM 674 N N . ILE A 1 80 ? -13.985 3.183 15.175 1.00 85.00 80 ILE A N 1
ATOM 675 C CA . ILE A 1 80 ? -13.270 4.274 15.839 1.00 85.00 80 ILE A CA 1
ATOM 676 C C . ILE A 1 80 ? -11.896 3.771 16.279 1.00 85.00 80 ILE A C 1
ATOM 678 O O . ILE A 1 80 ? -11.781 2.699 16.871 1.00 85.00 80 ILE A O 1
ATOM 682 N N . GLY A 1 81 ? -10.861 4.570 16.031 1.00 88.56 81 GLY A N 1
ATOM 683 C CA . GLY A 1 81 ? -9.510 4.308 16.516 1.00 88.56 81 GLY A CA 1
ATOM 684 C C . GLY A 1 81 ? -8.433 4.621 15.487 1.00 88.56 81 GLY A C 1
ATOM 685 O O . GLY A 1 81 ? -8.719 4.891 14.320 1.00 88.56 81 GLY A O 1
ATOM 686 N N . LYS A 1 82 ? -7.183 4.571 15.951 1.00 92.25 82 LYS A N 1
ATOM 687 C CA . LYS A 1 82 ? -5.998 4.729 15.109 1.00 92.25 82 LYS A CA 1
ATOM 688 C C . LYS A 1 82 ? -5.824 3.501 14.215 1.00 92.25 82 LYS A C 1
ATOM 690 O O . LYS A 1 82 ? -5.995 2.370 14.669 1.00 92.25 82 LYS A O 1
ATOM 695 N N . VAL A 1 83 ? -5.461 3.723 12.958 1.00 93.81 83 VAL A N 1
ATOM 696 C CA . VAL A 1 83 ? -5.145 2.660 12.001 1.00 93.81 83 VAL A CA 1
ATOM 697 C C . VAL A 1 83 ? -3.659 2.343 12.078 1.00 93.81 83 VAL A C 1
ATOM 699 O O . VAL A 1 83 ? -2.833 3.249 12.124 1.00 93.81 83 VAL A O 1
ATOM 702 N N . ILE A 1 84 ? -3.316 1.056 12.041 1.00 93.00 84 ILE A N 1
ATOM 703 C CA . ILE A 1 84 ? -1.929 0.594 11.971 1.00 93.00 84 ILE A CA 1
ATOM 704 C C . ILE A 1 84 ? -1.718 -0.143 10.647 1.00 93.00 84 ILE A C 1
ATOM 706 O O . ILE A 1 84 ? -2.337 -1.179 10.398 1.00 93.00 84 ILE A O 1
ATOM 710 N N . LEU A 1 85 ? -0.821 0.375 9.810 1.00 92.06 85 LEU A N 1
ATOM 711 C CA . LEU A 1 85 ? -0.311 -0.304 8.627 1.00 92.06 85 LEU A CA 1
ATOM 712 C C . LEU A 1 85 ? 0.950 -1.083 8.998 1.00 92.06 85 LEU A C 1
ATOM 714 O O . LEU A 1 85 ? 2.012 -0.506 9.211 1.00 92.06 85 LEU A O 1
ATOM 718 N N . LEU A 1 86 ? 0.843 -2.408 9.027 1.00 89.94 86 LEU A N 1
ATOM 719 C CA . LEU A 1 86 ? 1.985 -3.292 9.229 1.00 89.94 86 LEU A CA 1
ATOM 720 C C . LEU A 1 86 ? 2.570 -3.703 7.873 1.00 89.94 86 LEU A C 1
ATOM 722 O O . LEU A 1 86 ? 1.885 -4.331 7.064 1.00 89.94 86 LEU A O 1
ATOM 726 N N . THR A 1 87 ? 3.824 -3.340 7.599 1.00 85.88 87 THR A N 1
ATOM 727 C CA . THR A 1 87 ? 4.408 -3.492 6.262 1.00 85.88 87 THR A CA 1
ATOM 728 C C . THR A 1 87 ? 5.891 -3.854 6.262 1.00 85.88 87 THR A C 1
ATOM 730 O O . THR A 1 87 ? 6.620 -3.635 7.225 1.00 85.88 87 THR A O 1
ATOM 733 N N . LYS A 1 88 ? 6.348 -4.443 5.151 1.00 78.69 88 LYS A N 1
ATOM 734 C CA . LYS A 1 88 ? 7.773 -4.695 4.863 1.00 78.69 88 LYS A CA 1
ATOM 735 C C . LYS A 1 88 ? 8.378 -3.665 3.907 1.00 78.69 88 LYS A C 1
ATOM 737 O O . LYS A 1 88 ? 9.516 -3.834 3.478 1.00 78.69 88 LYS A O 1
ATOM 742 N N . LEU A 1 89 ? 7.574 -2.695 3.469 1.00 72.75 89 LEU A N 1
ATOM 743 C CA . LEU A 1 89 ? 8.040 -1.616 2.601 1.00 72.75 89 LEU A CA 1
ATOM 744 C C . LEU A 1 89 ? 9.156 -0.842 3.322 1.00 72.75 89 LEU A C 1
ATOM 746 O O . LEU A 1 89 ? 9.250 -0.902 4.546 1.00 72.75 89 LEU A O 1
ATOM 750 N N . TYR A 1 90 ? 10.057 -0.209 2.574 1.00 68.00 90 TYR A N 1
ATOM 751 C CA . TYR A 1 90 ? 11.284 0.332 3.159 1.00 68.00 90 TYR A CA 1
ATOM 752 C C . TYR A 1 90 ? 11.001 1.443 4.178 1.00 68.00 90 TYR A C 1
ATOM 754 O O . TYR A 1 90 ? 10.071 2.231 4.029 1.00 68.00 90 TYR A O 1
ATOM 762 N N . LYS A 1 91 ? 11.837 1.497 5.220 1.00 63.09 91 LYS A N 1
ATOM 763 C CA . LYS A 1 91 ? 11.728 2.466 6.319 1.00 63.09 91 LYS A CA 1
ATOM 764 C C . LYS A 1 91 ? 12.008 3.911 5.884 1.00 63.09 91 LYS A C 1
ATOM 766 O O . LYS A 1 91 ? 11.594 4.843 6.557 1.00 63.09 91 LYS A O 1
ATOM 771 N N . GLU A 1 92 ? 12.675 4.097 4.748 1.00 65.00 92 GLU A N 1
ATOM 772 C CA . GLU A 1 92 ? 13.082 5.409 4.221 1.00 65.00 92 GLU A CA 1
ATOM 773 C C . GLU A 1 92 ? 11.904 6.349 3.883 1.00 65.00 92 GLU A C 1
ATOM 775 O O . GLU A 1 92 ? 12.139 7.483 3.488 1.00 65.00 92 GLU A O 1
ATOM 780 N N . PHE A 1 93 ? 10.652 5.905 4.049 1.00 65.50 93 PHE A N 1
ATOM 781 C CA . PHE A 1 93 ? 9.436 6.639 3.666 1.00 65.50 93 PHE A CA 1
ATOM 782 C C . PHE A 1 93 ? 8.629 7.181 4.852 1.00 65.50 93 PHE A C 1
ATOM 784 O O . PHE A 1 93 ? 7.556 7.740 4.657 1.00 65.50 93 PHE A O 1
ATOM 791 N N . GLU A 1 94 ? 9.117 7.001 6.082 1.00 67.12 94 GLU A N 1
ATOM 792 C CA . GLU A 1 94 ? 8.384 7.343 7.309 1.00 67.12 94 GLU A CA 1
ATOM 793 C C . GLU A 1 94 ? 8.042 8.845 7.403 1.00 67.12 94 GLU A C 1
ATOM 795 O O . GLU A 1 94 ? 6.945 9.198 7.838 1.00 67.12 94 GLU A O 1
ATOM 800 N N . ASP A 1 95 ? 8.925 9.725 6.916 1.00 70.25 95 ASP A N 1
ATOM 801 C CA . ASP A 1 95 ? 8.741 11.181 6.997 1.00 70.25 95 ASP A CA 1
ATOM 802 C C . ASP A 1 95 ? 7.630 11.710 6.066 1.00 70.25 95 ASP A C 1
ATOM 804 O O . ASP A 1 95 ? 6.871 12.596 6.460 1.00 70.25 95 ASP A O 1
ATOM 808 N N . ASP A 1 96 ? 7.463 11.127 4.874 1.00 70.19 96 ASP A N 1
ATOM 809 C CA . ASP A 1 96 ? 6.455 11.541 3.877 1.00 70.19 96 ASP A CA 1
ATOM 810 C C . ASP A 1 96 ? 5.057 10.940 4.130 1.00 70.19 96 ASP A C 1
ATOM 812 O O . ASP A 1 96 ? 4.109 11.162 3.366 1.00 70.19 96 ASP A O 1
ATOM 816 N N . MET A 1 97 ? 4.927 10.131 5.183 1.00 76.56 97 MET A N 1
ATOM 817 C CA . MET A 1 97 ? 3.741 9.324 5.481 1.00 76.56 97 MET A CA 1
ATOM 818 C C . MET A 1 97 ? 3.160 9.613 6.880 1.00 76.56 97 MET A C 1
ATOM 820 O O . MET A 1 97 ? 2.334 8.846 7.390 1.00 76.56 97 MET A O 1
ATOM 824 N N . GLN A 1 98 ? 3.562 10.726 7.502 1.00 79.44 98 GLN A N 1
ATOM 825 C CA . GLN A 1 98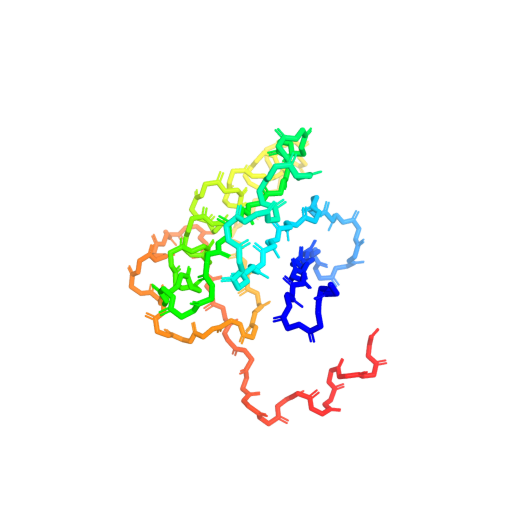 ? 3.076 11.133 8.821 1.00 79.44 98 GLN A CA 1
ATOM 826 C C . GLN A 1 98 ? 1.585 11.492 8.794 1.00 79.44 98 GLN A C 1
ATOM 828 O O . GLN A 1 98 ? 1.128 12.315 7.999 1.00 79.44 98 GLN A O 1
ATOM 833 N N . ASN A 1 99 ? 0.815 10.881 9.694 1.00 87.06 99 ASN A N 1
ATOM 834 C CA . ASN A 1 99 ? -0.603 11.167 9.879 1.00 87.06 99 ASN A CA 1
ATOM 835 C C . ASN A 1 99 ? -1.027 10.819 11.314 1.00 87.06 99 ASN A C 1
ATOM 837 O O . ASN A 1 99 ? -0.767 9.720 11.790 1.00 87.06 99 ASN A O 1
ATOM 841 N N . ASP A 1 100 ? -1.729 11.719 12.002 1.00 87.75 100 ASP A N 1
ATOM 842 C CA . ASP A 1 100 ? -2.098 11.515 13.412 1.00 87.75 100 ASP A CA 1
ATOM 843 C C . ASP A 1 100 ? -2.979 10.272 13.644 1.00 87.75 100 ASP A C 1
ATOM 845 O O . ASP A 1 100 ? -2.903 9.622 14.690 1.00 87.75 100 ASP A O 1
ATOM 849 N N . ASN A 1 101 ? -3.791 9.905 12.649 1.00 91.38 101 ASN A N 1
ATOM 850 C CA . ASN A 1 101 ? -4.740 8.795 12.725 1.00 91.38 101 ASN A CA 1
ATOM 851 C C . ASN A 1 101 ? -4.208 7.492 12.111 1.00 91.38 101 ASN A C 1
ATOM 853 O O . ASN A 1 101 ? -4.861 6.454 12.248 1.00 91.38 101 ASN A O 1
ATOM 857 N N . PHE A 1 102 ? -3.042 7.524 11.460 1.00 92.56 102 PHE A N 1
ATOM 858 C CA . PHE A 1 102 ? -2.444 6.367 10.797 1.00 92.56 102 PHE A CA 1
ATOM 859 C C . PHE A 1 102 ? -0.989 6.187 11.227 1.00 92.56 102 PHE A C 1
ATOM 861 O O . PHE A 1 102 ? -0.173 7.094 11.147 1.00 92.56 102 PHE A O 1
ATOM 868 N N . GLU A 1 103 ? -0.652 4.986 11.674 1.00 91.19 103 GLU A N 1
ATOM 869 C CA . GLU A 1 103 ? 0.700 4.618 12.077 1.00 91.19 103 GLU A CA 1
ATOM 870 C C . GLU A 1 103 ? 1.244 3.525 11.175 1.00 91.19 103 GLU A C 1
ATOM 872 O O . GLU A 1 103 ? 0.525 2.592 10.816 1.00 91.19 103 GLU A O 1
ATOM 877 N N . ILE A 1 104 ? 2.526 3.618 10.839 1.00 89.00 104 ILE A N 1
ATOM 878 C CA . ILE A 1 104 ? 3.211 2.600 10.051 1.00 89.00 104 ILE A CA 1
ATOM 879 C C . ILE A 1 104 ? 4.139 1.830 10.975 1.00 89.00 104 ILE A C 1
ATOM 881 O O . ILE A 1 104 ? 5.019 2.402 11.611 1.00 89.00 104 ILE A O 1
ATOM 885 N N . LEU A 1 105 ? 3.954 0.515 11.020 1.00 87.94 105 LEU A N 1
ATOM 886 C CA . LEU A 1 105 ? 4.861 -0.400 11.692 1.00 87.94 105 LEU A CA 1
ATOM 887 C C . LEU A 1 105 ? 5.599 -1.230 10.650 1.00 87.94 105 LEU A C 1
ATOM 889 O O . LEU A 1 105 ? 4.996 -1.871 9.787 1.00 87.94 105 LEU A O 1
ATOM 893 N N . PHE A 1 106 ? 6.922 -1.247 10.760 1.00 84.56 106 PHE A N 1
ATOM 894 C CA . PHE A 1 106 ? 7.772 -2.038 9.886 1.00 84.56 106 PHE A CA 1
ATOM 895 C C . PHE A 1 106 ? 8.056 -3.402 10.505 1.00 84.56 106 PHE A C 1
ATOM 897 O O . PHE A 1 106 ? 8.391 -3.502 11.688 1.00 84.56 106 PHE A O 1
ATOM 904 N N . PHE A 1 107 ? 7.959 -4.464 9.704 1.00 79.56 107 PHE A N 1
ATOM 905 C CA . PHE A 1 107 ? 8.381 -5.783 10.163 1.00 79.56 107 PHE A CA 1
ATOM 906 C C . PHE A 1 107 ? 9.870 -5.763 10.528 1.00 79.56 107 PHE A C 1
ATOM 908 O O . PHE A 1 107 ? 10.692 -5.340 9.709 1.00 79.56 107 PHE A O 1
ATOM 915 N N . PRO A 1 108 ? 10.256 -6.271 11.712 1.00 76.12 108 PRO A N 1
ATOM 916 C CA . PRO A 1 108 ? 11.662 -6.485 11.997 1.00 76.12 108 PRO A CA 1
ATOM 917 C C . PRO A 1 108 ? 12.203 -7.543 11.035 1.00 76.12 108 PRO A C 1
ATOM 919 O O . PRO A 1 108 ? 11.546 -8.556 10.779 1.00 76.12 108 PRO A O 1
ATOM 922 N N . SER A 1 109 ? 13.419 -7.337 10.526 1.00 70.81 109 SER A N 1
ATOM 923 C CA . SER A 1 109 ? 14.037 -8.207 9.514 1.00 70.81 109 SER A CA 1
ATOM 924 C C . SER A 1 109 ? 14.079 -9.690 9.920 1.00 70.81 109 SER A C 1
ATOM 926 O O . SER A 1 109 ? 14.104 -10.566 9.062 1.00 70.81 109 SER A O 1
ATOM 928 N N . SER A 1 110 ? 14.048 -9.983 11.225 1.00 68.75 110 SER A N 1
ATOM 929 C CA . SER A 1 110 ? 14.034 -11.329 11.810 1.00 68.75 110 SER A CA 1
ATOM 930 C C . SER A 1 110 ? 12.655 -12.005 11.875 1.00 68.75 110 SER A C 1
ATOM 932 O O . SER A 1 110 ? 12.598 -13.227 11.984 1.00 68.75 110 SER A O 1
ATOM 934 N N . ALA A 1 111 ? 11.543 -11.264 11.799 1.00 66.25 111 ALA A N 1
ATOM 935 C CA . ALA A 1 111 ? 10.187 -11.829 11.879 1.00 66.25 111 ALA A CA 1
ATOM 936 C C . ALA A 1 111 ? 9.700 -12.443 10.555 1.00 66.25 111 ALA A C 1
ATOM 938 O O . ALA A 1 111 ? 8.681 -13.133 10.520 1.00 66.25 111 ALA A O 1
ATOM 939 N N . TYR A 1 112 ? 10.438 -12.224 9.465 1.00 60.59 112 TYR A N 1
ATOM 940 C CA . TYR A 1 112 ? 10.075 -12.663 8.120 1.00 60.59 112 TYR A CA 1
ATOM 941 C C . TYR A 1 112 ? 9.870 -14.180 8.009 1.00 60.59 112 TYR A C 1
ATOM 943 O O . TYR A 1 112 ? 8.892 -14.638 7.420 1.00 60.59 112 TYR A O 1
ATOM 951 N N . THR A 1 113 ? 10.752 -14.964 8.631 1.00 61.75 113 THR A N 1
ATOM 952 C CA . THR A 1 113 ? 10.698 -16.433 8.600 1.00 61.75 113 THR A CA 1
ATOM 953 C C . THR A 1 113 ? 9.472 -16.989 9.325 1.00 61.75 113 THR A C 1
ATOM 955 O O . THR A 1 113 ? 9.039 -18.098 9.035 1.00 61.75 113 THR A O 1
ATOM 958 N N . ILE A 1 114 ? 8.909 -16.223 10.264 1.00 62.09 114 ILE A N 1
ATOM 959 C CA . ILE A 1 114 ? 7.761 -16.635 11.081 1.00 62.09 114 ILE A CA 1
ATOM 960 C C . ILE A 1 114 ? 6.448 -16.396 10.326 1.00 62.09 114 ILE A C 1
ATOM 962 O O . ILE A 1 114 ? 5.504 -17.157 10.492 1.00 62.09 114 ILE A O 1
ATOM 966 N N . LEU A 1 115 ? 6.393 -15.362 9.482 1.00 61.19 115 LEU A N 1
ATOM 967 C CA . LEU A 1 115 ? 5.175 -14.954 8.773 1.00 61.19 115 LEU A CA 1
ATOM 968 C C . LEU A 1 115 ? 5.060 -15.521 7.355 1.00 61.19 115 LEU A C 1
ATOM 970 O O . LEU A 1 115 ? 3.987 -15.454 6.773 1.00 61.19 115 LEU A O 1
ATOM 974 N N . GLN A 1 116 ? 6.128 -16.100 6.797 1.00 55.28 116 GLN A N 1
ATOM 975 C CA . GLN A 1 116 ? 6.097 -16.779 5.492 1.00 55.28 116 GLN A CA 1
ATOM 976 C C . GLN A 1 116 ? 5.170 -18.010 5.445 1.00 55.28 116 GLN A C 1
ATOM 978 O O . GLN A 1 116 ? 4.913 -18.525 4.359 1.00 55.28 116 GLN A O 1
ATOM 983 N N . SER A 1 117 ? 4.720 -18.511 6.598 1.00 47.03 117 SER A N 1
ATOM 984 C CA . SER A 1 117 ? 3.826 -19.668 6.722 1.00 47.03 117 SER A CA 1
ATOM 985 C C . SER A 1 117 ? 2.334 -19.313 6.790 1.00 47.03 117 SER A C 1
ATOM 987 O O . SER A 1 117 ? 1.518 -20.234 6.858 1.00 47.03 117 SER A O 1
ATOM 989 N N . LEU A 1 118 ? 1.983 -18.019 6.778 1.00 46.06 118 LEU A N 1
ATOM 990 C CA . LEU A 1 118 ? 0.609 -17.508 6.661 1.00 46.06 118 LEU A CA 1
ATOM 991 C C . LEU A 1 118 ? 0.261 -17.212 5.198 1.00 46.06 118 LEU A C 1
ATOM 993 O O . LEU A 1 118 ? -0.897 -17.494 4.820 1.00 46.06 118 LEU A O 1
#

InterPro domains:
  IPR004875 DDE superfamily endonuclease domain [PF03184] (5-117)

Secondary structure (DSSP, 8-state):
--TT-EEEEE--B-TTSSSBPPPEEEEEES-GGGHHHHTT-TTEEEEETTS-THHHHHHHHIIIIIHHHHHHHHHHTT--S-EEEEE-S-GGGSGGG-BTTEEEEEPPTTSHHHHTT-

Radius of gyration: 16.33 Å; chains: 1; bounding box: 35×31×44 Å

Foldseek 3Di:
DQVPKDKDWDWDAPPVNPDTFDIQIEIEGQDPVVCVVVVPDPRYHYHYPPPPCLQVVVLCCQPPPVVVVVVVVCVVVVPDAAAEAEDQRDPPNLVSRDDPRYHYHHDDPVCVVVPVVD

Sequence (118 aa):
KLKNDRLYIVFCTNATGSHKLPPYYIYEYEHETVKKYLKNEESVIFKKKGDGWENDIISNWYNNVFINLVSDHHQKTETIGKVILLTKLYKEFEDDMQNDNFEILFFPSSAYTILQSL